Protein AF-A0A1Q5ZTA5-F1 (afdb_monomer_lite)

Foldseek 3Di:
DCVLCVQLVHHCVVVVCCVVVNDAQDLSSLCSVCVVPVHHSVVRVVVRVVVVVVVVVVPDDCPPPDDPDDPPDD

Radius of gyration: 17.3 Å; chains: 1; bounding box: 44×34×30 Å

InterPro domains:
  IPR001387 Cro/C1-type, helix-turn-helix domain [PS50943] (3-44)
  IPR001387 Cro/C1-type, helix-turn-helix domain [cd00093] (3-44)
  IPR010982 Lambda repressor-like, DNA-binding domain superfamily [G3DSA:1.10.260.40] (2-70)
  IPR010982 Lambda repressor-like, DNA-binding domain superfamily [SSF47413] (3-67)
  IPR013430 Toxin-antitoxin system, antidote protein, HigA [PTHR36924] (3-64)
  IPR013430 Toxin-antitoxin system, antidote protein, HigA [TIGR02607] (3-58)

Secondary structure (DSSP, 8-state):
-HHHHHHTT--HHHHHHHHTTSSPPPHHHHHHHHHHTTS-HHHHHHHHHHHHHHHHTTT---TTPPP-------

Sequence (74 aa):
MLQVASGLGTTRKTLSPIINGKQSVTPEMALRLGPAFNTTAEFWMHAQENYDLAIARKKVDVKQVKVFWHPQVA

Organism: NCBI:txid1302689

pLDDT: mean 93.02, std 8.04, range [50.91, 98.44]

Structure (mmCIF, N/CA/C/O backbone):
data_AF-A0A1Q5ZTA5-F1
#
_entry.id   AF-A0A1Q5ZTA5-F1
#
loop_
_atom_site.group_PDB
_atom_site.id
_atom_site.type_symbol
_atom_site.label_atom_id
_atom_site.label_alt_id
_atom_site.label_comp_id
_atom_site.label_asym_id
_atom_site.label_entity_id
_atom_site.label_seq_id
_atom_site.pdbx_PDB_ins_code
_atom_site.Cartn_x
_atom_site.Cartn_y
_atom_site.Cartn_z
_atom_site.occupancy
_atom_site.B_iso_or_equiv
_atom_site.auth_seq_id
_atom_site.auth_comp_id
_atom_site.auth_asym_id
_atom_site.auth_atom_id
_atom_site.pdbx_PDB_model_num
ATOM 1 N N . MET A 1 1 ? -14.712 14.486 0.075 1.00 72.38 1 MET A N 1
ATOM 2 C CA . MET A 1 1 ? -14.701 13.014 0.285 1.00 72.38 1 MET A CA 1
ATOM 3 C C . MET A 1 1 ? -15.871 12.301 -0.400 1.00 72.38 1 MET A C 1
ATOM 5 O O . MET A 1 1 ? -15.611 11.312 -1.064 1.00 72.38 1 MET A O 1
ATOM 9 N N . LEU A 1 2 ? -17.126 12.772 -0.293 1.00 81.75 2 LEU A N 1
ATOM 10 C CA . LEU A 1 2 ? -18.275 12.126 -0.964 1.00 81.75 2 LEU A CA 1
ATOM 11 C C . LEU A 1 2 ? -18.172 12.124 -2.501 1.00 81.75 2 LEU A C 1
ATOM 13 O O . LEU A 1 2 ? -18.378 11.083 -3.109 1.00 81.75 2 LEU A O 1
ATOM 17 N N . GLN A 1 3 ? -17.780 13.248 -3.113 1.00 88.50 3 GLN A N 1
ATOM 18 C CA . GLN A 1 3 ? -17.563 13.345 -4.567 1.00 88.50 3 GLN A CA 1
ATOM 19 C C . GLN A 1 3 ? -16.486 12.368 -5.061 1.00 88.50 3 GLN A C 1
ATOM 21 O O . GLN A 1 3 ? -16.694 11.676 -6.046 1.00 88.50 3 GLN A O 1
ATOM 26 N N . VAL A 1 4 ? -15.372 12.255 -4.327 1.00 88.06 4 VAL A N 1
ATOM 27 C CA . VAL A 1 4 ? -14.277 11.323 -4.647 1.00 88.06 4 VAL A CA 1
ATOM 28 C C . VAL A 1 4 ? -14.728 9.870 -4.487 1.00 88.06 4 VAL A C 1
ATOM 30 O O . VAL A 1 4 ? -14.470 9.053 -5.358 1.00 88.06 4 VAL A O 1
ATOM 33 N N . ALA A 1 5 ? -15.452 9.545 -3.410 1.00 90.19 5 ALA A N 1
ATOM 34 C CA . ALA A 1 5 ? -15.999 8.204 -3.221 1.00 90.19 5 ALA A CA 1
ATOM 35 C C . ALA A 1 5 ? -16.956 7.818 -4.364 1.00 90.19 5 ALA A C 1
ATOM 37 O O . ALA A 1 5 ? -16.821 6.735 -4.925 1.00 90.19 5 ALA A O 1
ATOM 38 N N . SER A 1 6 ? -17.848 8.733 -4.759 1.00 91.50 6 SER A N 1
ATOM 39 C CA . SER A 1 6 ? -18.759 8.542 -5.893 1.00 91.50 6 SER A CA 1
ATOM 40 C C . SER A 1 6 ? -18.005 8.357 -7.215 1.00 91.50 6 SER A C 1
ATOM 42 O O . SER A 1 6 ? -18.269 7.401 -7.938 1.00 91.50 6 SER A O 1
ATOM 44 N N . GLY A 1 7 ? -17.007 9.205 -7.497 1.00 92.81 7 GLY A N 1
ATOM 45 C CA . GLY A 1 7 ? -16.172 9.099 -8.700 1.00 92.81 7 GLY A CA 1
ATOM 46 C C . GLY A 1 7 ? -15.359 7.801 -8.778 1.00 92.81 7 GLY A C 1
ATOM 47 O O . GLY A 1 7 ? -15.107 7.299 -9.865 1.00 92.81 7 GLY A O 1
ATOM 48 N N . LEU A 1 8 ? -15.015 7.214 -7.630 1.00 93.19 8 LEU A N 1
ATOM 49 C CA . LEU A 1 8 ? -14.354 5.908 -7.522 1.00 93.19 8 LEU A CA 1
ATOM 50 C C . LEU A 1 8 ? -15.346 4.725 -7.471 1.00 93.19 8 LEU A C 1
ATOM 52 O O . LEU A 1 8 ? -14.938 3.582 -7.240 1.00 93.19 8 LEU A O 1
ATOM 56 N N . GLY A 1 9 ? -16.655 4.969 -7.600 1.00 93.44 9 GLY A N 1
ATOM 57 C CA . GLY A 1 9 ? -17.695 3.939 -7.489 1.00 93.44 9 GLY A CA 1
ATOM 58 C C . GLY A 1 9 ? -17.701 3.219 -6.133 1.00 93.44 9 GLY A C 1
ATOM 59 O O . GLY A 1 9 ? -17.969 2.018 -6.062 1.00 93.44 9 GLY A O 1
ATOM 60 N N . THR A 1 10 ? -17.308 3.901 -5.054 1.00 93.50 10 THR A N 1
ATOM 61 C CA . THR A 1 10 ? -17.181 3.338 -3.702 1.00 93.50 10 THR A CA 1
ATOM 62 C C . THR A 1 10 ? -17.943 4.167 -2.671 1.00 93.50 10 THR A C 1
ATOM 64 O O . THR A 1 10 ? -18.443 5.258 -2.943 1.00 93.50 10 THR A O 1
ATOM 67 N N . THR A 1 11 ? -18.038 3.663 -1.444 1.00 93.50 11 THR A N 1
ATOM 68 C CA . THR A 1 11 ? -18.681 4.395 -0.351 1.00 93.50 11 THR A CA 1
ATOM 69 C C . THR A 1 11 ? -17.666 5.238 0.412 1.00 93.50 11 THR A C 1
ATOM 71 O O . THR A 1 11 ? -16.489 4.889 0.530 1.00 93.50 11 THR A O 1
ATOM 74 N N . ARG A 1 12 ? -18.129 6.323 1.046 1.00 92.12 12 ARG A N 1
ATOM 75 C CA . ARG A 1 12 ? -17.312 7.064 2.023 1.00 92.12 12 ARG A CA 1
ATOM 76 C C . ARG A 1 12 ? -16.801 6.150 3.141 1.00 92.12 12 ARG A C 1
ATOM 78 O O . ARG A 1 12 ? -15.687 6.347 3.613 1.00 92.12 12 ARG A O 1
ATOM 85 N N . LYS A 1 13 ? -17.607 5.167 3.556 1.00 93.62 13 LYS A N 1
ATOM 86 C CA . LYS A 1 13 ? -17.263 4.209 4.613 1.00 93.62 13 LYS A CA 1
ATOM 87 C C . LYS A 1 13 ? -16.056 3.350 4.226 1.00 93.62 13 LYS A C 1
ATOM 89 O O . LYS A 1 13 ? -15.246 3.054 5.091 1.00 93.62 13 LYS A O 1
ATOM 94 N N . THR A 1 14 ? -15.920 3.017 2.942 1.00 92.31 14 THR A N 1
ATOM 95 C CA . THR A 1 14 ? -14.772 2.290 2.381 1.00 92.31 14 THR A CA 1
ATOM 96 C C . THR A 1 14 ? -13.571 3.209 2.163 1.00 92.31 14 THR A C 1
ATOM 98 O O . THR A 1 14 ? -12.453 2.861 2.518 1.00 92.31 14 THR A O 1
ATOM 101 N N . LEU A 1 15 ? -13.785 4.408 1.614 1.00 93.06 15 LEU A N 1
ATOM 102 C CA . LEU A 1 15 ? -12.688 5.321 1.275 1.00 93.06 15 LEU A CA 1
ATOM 103 C C . LEU A 1 15 ? -12.048 5.980 2.511 1.00 93.06 15 LEU A C 1
ATOM 105 O O . LEU A 1 15 ? -10.846 6.230 2.538 1.00 93.06 15 LEU A O 1
ATOM 109 N N . SER A 1 16 ? -12.836 6.270 3.548 1.00 95.31 16 SER A N 1
ATOM 110 C CA . SER A 1 16 ? -12.358 6.962 4.748 1.00 95.31 16 SER A CA 1
ATOM 111 C C . SER A 1 16 ? -11.234 6.234 5.501 1.00 95.31 16 SER A C 1
ATOM 113 O O . SER A 1 16 ? -10.257 6.904 5.834 1.00 95.31 16 SER A O 1
ATOM 115 N N . PRO A 1 17 ? -11.321 4.928 5.819 1.00 95.88 17 PRO A N 1
ATOM 116 C CA . PRO A 1 17 ? -10.232 4.231 6.497 1.00 95.88 17 PRO A CA 1
ATOM 117 C C . PRO A 1 17 ? -8.971 4.134 5.632 1.00 95.88 17 PRO A C 1
ATOM 119 O O . PRO A 1 17 ? -7.885 4.219 6.193 1.00 95.88 17 PRO A O 1
ATOM 122 N N . ILE A 1 18 ? -9.097 4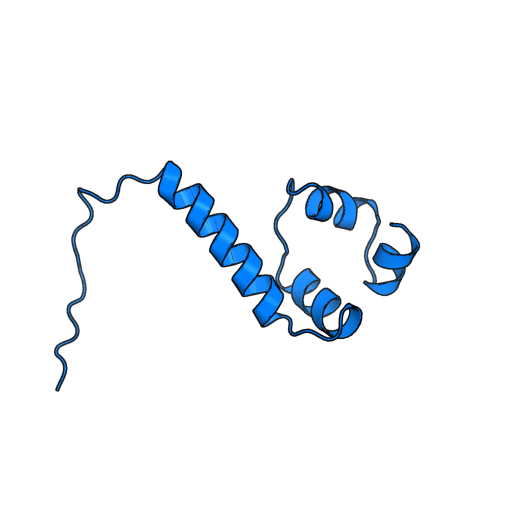.055 4.303 1.00 94.94 18 ILE A N 1
ATOM 123 C CA . ILE A 1 18 ? -7.952 4.061 3.377 1.00 94.94 18 ILE A CA 1
ATOM 124 C C . ILE A 1 18 ? -7.211 5.402 3.446 1.00 94.94 18 ILE A C 1
ATOM 126 O O . ILE A 1 18 ? -6.010 5.432 3.693 1.00 94.94 18 ILE A O 1
ATOM 130 N N . ILE A 1 19 ? -7.931 6.526 3.335 1.00 92.00 19 ILE A N 1
ATOM 131 C CA . ILE A 1 19 ? -7.339 7.876 3.448 1.00 92.00 19 ILE A CA 1
ATOM 132 C C . ILE A 1 19 ? -6.669 8.085 4.813 1.00 92.00 19 ILE A C 1
ATOM 134 O O . ILE A 1 19 ? -5.646 8.753 4.913 1.00 92.00 19 ILE A O 1
ATOM 138 N N . ASN A 1 20 ? -7.240 7.504 5.868 1.00 94.81 20 ASN A N 1
ATOM 139 C CA . ASN A 1 20 ? -6.701 7.601 7.222 1.00 94.81 20 ASN A CA 1
ATOM 140 C C . ASN A 1 20 ? -5.585 6.577 7.513 1.00 94.81 20 ASN A C 1
ATOM 142 O O . ASN A 1 20 ? -5.188 6.453 8.671 1.00 94.81 20 ASN A O 1
ATOM 146 N N . GLY A 1 21 ? -5.130 5.802 6.520 1.00 92.19 21 GLY A N 1
ATOM 147 C CA . GLY A 1 21 ? -4.098 4.772 6.693 1.00 92.19 21 GLY A CA 1
ATOM 148 C C . GLY A 1 21 ? -4.502 3.628 7.631 1.00 92.19 21 GLY A C 1
ATOM 149 O O . GLY A 1 21 ? -3.648 2.926 8.161 1.00 92.19 21 GLY A O 1
ATOM 150 N N . LYS A 1 22 ? -5.805 3.455 7.882 1.00 94.94 22 LYS A N 1
ATOM 151 C CA . LYS A 1 22 ? -6.371 2.395 8.734 1.00 94.94 22 LYS A CA 1
ATOM 152 C C . LYS A 1 22 ? -6.729 1.134 7.949 1.00 94.94 22 LYS A C 1
ATOM 154 O O . LYS A 1 22 ? -7.019 0.109 8.555 1.00 94.94 22 LYS A O 1
ATOM 159 N N . GLN A 1 23 ? -6.757 1.224 6.623 1.00 95.75 23 GLN A N 1
ATOM 160 C CA . GLN A 1 23 ? -6.998 0.110 5.718 1.00 95.75 23 GLN A CA 1
ATOM 161 C C . GLN A 1 23 ? -6.077 0.239 4.507 1.00 95.75 23 GLN A C 1
ATOM 163 O O . GLN A 1 23 ? -5.868 1.344 4.010 1.00 95.75 23 GLN A O 1
ATOM 168 N N . SER A 1 24 ? -5.554 -0.890 4.038 1.00 96.62 24 SER A N 1
ATOM 169 C CA . SER A 1 24 ? -4.724 -0.955 2.839 1.00 96.62 24 SER A CA 1
ATOM 170 C C . SER A 1 24 ? -5.521 -0.637 1.573 1.00 96.62 24 SER A C 1
ATOM 172 O O . SER A 1 24 ? -6.725 -0.904 1.485 1.00 96.62 24 SER A O 1
ATOM 174 N N . VAL A 1 25 ? -4.834 -0.114 0.562 1.00 97.50 25 VAL A N 1
ATOM 175 C CA . VAL A 1 25 ? -5.356 -0.059 -0.806 1.00 97.50 25 VAL A CA 1
ATOM 176 C C . VAL A 1 25 ? -5.441 -1.491 -1.343 1.00 97.50 25 VAL A C 1
ATOM 178 O O . VAL A 1 25 ? -4.435 -2.191 -1.406 1.00 97.50 25 VAL A O 1
ATOM 181 N N . THR A 1 26 ? -6.643 -1.943 -1.707 1.00 96.88 26 THR A N 1
ATOM 182 C CA . THR A 1 26 ? -6.842 -3.258 -2.344 1.00 96.88 26 THR A CA 1
ATOM 183 C C . THR A 1 26 ? -6.613 -3.171 -3.858 1.00 96.88 26 THR A C 1
ATOM 185 O O . THR A 1 26 ? -6.725 -2.072 -4.414 1.00 96.88 26 THR A O 1
ATOM 188 N N . PRO A 1 27 ? -6.376 -4.295 -4.561 1.00 97.88 27 PRO A N 1
ATOM 189 C CA . PRO A 1 27 ? -6.266 -4.302 -6.021 1.00 97.88 27 PRO A CA 1
ATOM 190 C C . PRO A 1 27 ? -7.483 -3.686 -6.732 1.00 97.88 27 PRO A C 1
ATOM 192 O O . PRO A 1 27 ? -7.329 -2.907 -7.671 1.00 97.88 27 PRO A O 1
ATOM 195 N N . GLU A 1 28 ? -8.704 -3.944 -6.254 1.00 97.38 28 GLU A N 1
ATOM 196 C CA . GLU A 1 28 ? -9.925 -3.357 -6.821 1.00 97.38 28 GLU A CA 1
ATOM 197 C C . GLU A 1 28 ? -9.978 -1.841 -6.620 1.00 97.38 28 GLU A C 1
ATOM 199 O O . GLU A 1 28 ? -10.498 -1.121 -7.474 1.00 97.38 28 GLU A O 1
ATOM 204 N N . MET A 1 29 ? -9.456 -1.340 -5.495 1.00 97.50 29 MET A N 1
ATOM 205 C CA . MET A 1 29 ? -9.335 0.097 -5.262 1.00 97.50 29 MET A CA 1
ATOM 206 C C . MET A 1 29 ? -8.251 0.708 -6.150 1.00 97.50 29 MET A C 1
ATOM 208 O O . MET A 1 29 ? -8.486 1.756 -6.741 1.00 97.50 29 MET A O 1
ATOM 212 N N . ALA A 1 30 ? -7.108 0.042 -6.312 1.00 97.94 30 ALA A N 1
ATOM 213 C CA . ALA A 1 30 ? -6.040 0.478 -7.207 1.00 97.94 30 ALA A CA 1
ATOM 214 C C . ALA A 1 30 ? -6.528 0.618 -8.664 1.00 97.94 30 ALA A C 1
ATOM 216 O O . ALA A 1 30 ? -6.270 1.641 -9.300 1.00 97.94 30 ALA A O 1
ATOM 217 N N . LEU A 1 31 ? -7.326 -0.340 -9.155 1.00 98.19 31 LEU A N 1
ATOM 218 C CA . LEU A 1 31 ? -7.966 -0.277 -10.479 1.00 98.19 31 LEU A CA 1
ATOM 219 C C . LEU A 1 31 ? -8.909 0.924 -10.647 1.00 98.19 31 LEU A C 1
ATOM 221 O O . LEU A 1 31 ? -9.069 1.425 -11.756 1.00 98.19 31 LEU A O 1
ATOM 225 N N . ARG A 1 32 ? -9.522 1.411 -9.562 1.00 97.12 32 ARG A N 1
ATOM 226 C CA . ARG A 1 32 ? -10.374 2.616 -9.579 1.00 97.12 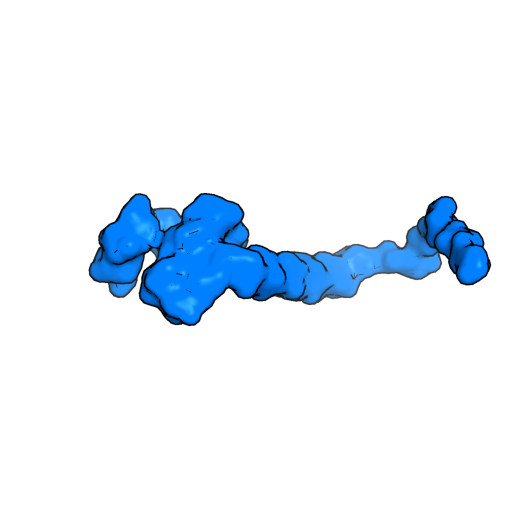32 ARG A CA 1
ATOM 227 C C . ARG A 1 32 ? -9.548 3.897 -9.489 1.00 97.12 32 ARG A C 1
ATOM 229 O O . ARG A 1 32 ? -9.865 4.880 -10.152 1.00 97.12 32 ARG A O 1
ATOM 236 N N . LEU A 1 33 ? -8.496 3.889 -8.670 1.00 97.12 33 LEU A N 1
ATOM 237 C CA . LEU A 1 33 ? -7.622 5.040 -8.441 1.00 97.12 33 LEU A CA 1
ATOM 238 C C . LEU A 1 33 ? -6.794 5.401 -9.684 1.00 97.12 33 LEU A C 1
ATOM 240 O O . LEU A 1 33 ? -6.589 6.586 -9.934 1.00 97.12 33 LEU A O 1
ATOM 244 N N . GLY A 1 34 ? -6.376 4.412 -10.479 1.00 97.81 34 GLY A N 1
ATOM 245 C CA . GLY A 1 34 ? -5.642 4.615 -11.734 1.00 97.81 34 GLY A CA 1
ATOM 246 C C . GLY A 1 34 ? -6.287 5.668 -12.650 1.00 97.81 34 GLY A C 1
ATOM 247 O O . GLY A 1 34 ? -5.761 6.781 -12.757 1.00 97.81 34 GLY A O 1
ATOM 248 N N . PRO A 1 35 ? -7.456 5.384 -13.256 1.00 97.06 35 PRO A N 1
ATOM 249 C CA . PRO A 1 35 ? -8.140 6.337 -14.128 1.00 97.06 35 PRO A CA 1
ATOM 250 C C . PRO A 1 35 ? -8.604 7.603 -13.394 1.00 97.06 35 PRO A C 1
ATOM 252 O O . PRO A 1 35 ? -8.581 8.681 -13.980 1.00 97.06 35 PRO A O 1
ATOM 255 N N . ALA A 1 36 ? -8.980 7.512 -12.112 1.00 95.56 36 ALA A N 1
ATOM 256 C CA . ALA A 1 36 ? -9.443 8.673 -11.349 1.00 95.56 36 ALA A CA 1
ATOM 257 C C . ALA A 1 36 ? -8.357 9.741 -11.122 1.00 95.56 36 ALA A C 1
ATOM 259 O O . ALA A 1 36 ? -8.687 10.914 -10.952 1.00 95.56 36 ALA A O 1
ATOM 260 N N . PHE A 1 37 ? -7.081 9.346 -11.121 1.00 95.44 37 PHE A N 1
ATOM 261 C CA . PHE A 1 37 ? -5.945 10.241 -10.880 1.00 95.44 37 PHE A CA 1
ATOM 262 C C . PHE A 1 37 ? -4.944 10.293 -12.040 1.00 95.44 37 PHE A C 1
ATOM 264 O O . PHE A 1 37 ? -3.853 10.828 -11.865 1.00 95.44 37 PHE A O 1
ATOM 271 N N . ASN A 1 38 ? -5.299 9.769 -13.219 1.00 97.12 38 ASN A N 1
ATOM 272 C CA . ASN A 1 38 ? -4.405 9.678 -14.380 1.00 97.12 38 ASN A CA 1
ATOM 273 C C . ASN A 1 38 ? -3.068 8.971 -14.052 1.00 97.12 38 ASN A C 1
ATOM 275 O O . ASN A 1 38 ? -1.979 9.454 -14.355 1.00 97.12 38 ASN A O 1
ATOM 279 N N . THR A 1 39 ? -3.178 7.830 -13.374 1.00 97.56 39 THR A N 1
ATOM 280 C CA . THR A 1 39 ? -2.082 6.945 -12.944 1.00 97.56 39 THR A CA 1
ATOM 281 C C . THR A 1 39 ? -2.410 5.497 -13.326 1.00 97.56 39 THR A C 1
ATOM 283 O O . THR A 1 39 ? -3.400 5.241 -14.012 1.00 97.56 39 THR A O 1
ATOM 286 N N . THR A 1 40 ? -1.609 4.529 -12.877 1.00 98.44 40 THR A N 1
ATOM 287 C CA . THR A 1 40 ? -1.863 3.098 -13.099 1.00 98.44 40 THR A CA 1
ATOM 288 C C . THR A 1 40 ? -2.226 2.386 -11.796 1.00 98.44 40 THR A C 1
ATOM 290 O O . THR A 1 40 ? -1.922 2.874 -10.706 1.00 98.44 40 THR A O 1
ATOM 293 N N . ALA A 1 41 ? -2.884 1.229 -11.878 1.00 98.25 41 ALA A N 1
ATOM 294 C CA . ALA A 1 41 ? -3.188 0.433 -10.687 1.00 98.25 41 ALA A CA 1
ATOM 295 C C . ALA A 1 41 ? -1.900 -0.072 -10.013 1.00 98.25 41 ALA A C 1
ATOM 297 O O . ALA A 1 41 ? -1.790 -0.079 -8.788 1.00 98.25 41 ALA A O 1
ATOM 298 N N . GLU A 1 42 ? -0.896 -0.417 -10.816 1.00 98.44 42 GLU A N 1
ATOM 299 C CA . GLU A 1 42 ? 0.426 -0.865 -10.384 1.00 98.44 42 GLU A CA 1
ATOM 300 C C . GLU A 1 42 ? 1.117 0.202 -9.536 1.00 98.44 42 GLU A C 1
ATOM 302 O O . GLU A 1 42 ? 1.678 -0.125 -8.496 1.00 98.44 42 GLU A O 1
ATOM 307 N N . PHE A 1 43 ? 1.010 1.484 -9.906 1.00 98.31 43 PHE A N 1
ATOM 308 C CA . PHE A 1 43 ? 1.540 2.584 -9.096 1.00 98.31 43 PHE A CA 1
ATOM 309 C C . PHE A 1 43 ? 0.993 2.550 -7.659 1.00 98.31 43 PHE A C 1
ATOM 311 O O . PHE A 1 43 ? 1.756 2.629 -6.694 1.00 98.31 43 PHE A O 1
ATOM 318 N N . TRP A 1 44 ? -0.322 2.377 -7.505 1.00 97.88 44 TRP A N 1
ATOM 319 C CA . TRP A 1 44 ? -0.965 2.306 -6.192 1.00 97.88 44 TRP A CA 1
ATOM 320 C C . TRP A 1 44 ? -0.608 1.028 -5.430 1.00 97.88 44 TRP A C 1
ATOM 322 O O . TRP A 1 44 ? -0.390 1.083 -4.219 1.00 97.88 44 TRP A O 1
ATOM 332 N N . MET A 1 45 ? -0.497 -0.104 -6.127 1.00 98.38 45 MET A N 1
ATOM 333 C CA . MET A 1 45 ? -0.072 -1.365 -5.517 1.00 98.38 45 MET A CA 1
ATOM 334 C C . MET A 1 45 ? 1.376 -1.304 -5.030 1.00 98.38 45 MET A C 1
ATOM 336 O O . MET A 1 45 ? 1.646 -1.715 -3.905 1.00 98.38 45 MET A O 1
ATOM 340 N N . HIS A 1 46 ? 2.289 -0.718 -5.805 1.00 98.31 46 HIS A N 1
ATOM 341 C CA . HIS A 1 46 ? 3.673 -0.515 -5.381 1.00 98.31 46 HIS A CA 1
ATOM 342 C C . HIS A 1 46 ? 3.772 0.432 -4.185 1.00 98.31 46 HIS A C 1
ATOM 344 O O . HIS A 1 46 ? 4.572 0.202 -3.280 1.00 98.31 46 HIS A O 1
ATOM 350 N N . ALA A 1 47 ? 2.950 1.484 -4.130 1.00 97.00 47 ALA A N 1
ATOM 351 C CA . ALA A 1 47 ? 2.898 2.361 -2.963 1.00 97.00 47 ALA A CA 1
ATOM 352 C C . ALA A 1 47 ? 2.462 1.601 -1.696 1.00 97.00 47 ALA A C 1
ATOM 354 O O . ALA A 1 47 ? 3.085 1.757 -0.642 1.00 97.00 47 ALA A O 1
ATOM 355 N N . GLN A 1 48 ? 1.437 0.749 -1.808 1.00 97.81 48 GLN A N 1
ATOM 356 C CA . GLN A 1 48 ? 0.962 -0.093 -0.709 1.00 97.81 48 GLN A CA 1
ATOM 357 C C . GLN A 1 48 ? 2.019 -1.122 -0.282 1.00 97.81 48 GLN A C 1
ATOM 359 O O . GLN A 1 48 ? 2.330 -1.220 0.903 1.00 97.81 48 GLN A O 1
ATOM 364 N N . GLU A 1 49 ? 2.624 -1.827 -1.237 1.00 98.06 49 GLU A N 1
ATOM 365 C CA . GLU A 1 49 ? 3.685 -2.808 -0.991 1.00 98.06 49 GLU A CA 1
ATOM 366 C C . GLU A 1 49 ? 4.885 -2.172 -0.277 1.00 98.06 49 GLU A C 1
ATOM 368 O O . GLU A 1 49 ? 5.363 -2.687 0.735 1.00 98.06 49 GLU A O 1
ATOM 373 N N . ASN A 1 50 ? 5.338 -1.010 -0.753 1.00 97.81 50 ASN A N 1
ATOM 374 C CA . ASN A 1 50 ? 6.439 -0.275 -0.137 1.00 97.81 50 ASN A CA 1
ATOM 375 C C . ASN A 1 50 ? 6.121 0.125 1.308 1.00 97.81 50 ASN A C 1
ATOM 377 O O . ASN A 1 50 ? 6.982 0.007 2.186 1.00 97.81 50 ASN A O 1
ATOM 381 N N . TYR A 1 51 ? 4.893 0.580 1.570 1.00 96.50 51 TYR A N 1
ATOM 382 C CA . TYR A 1 51 ? 4.437 0.896 2.921 1.00 96.50 51 TYR A CA 1
ATOM 383 C C . TYR A 1 51 ? 4.440 -0.348 3.819 1.00 96.50 51 TYR A C 1
ATOM 385 O O . TYR A 1 51 ? 5.025 -0.322 4.906 1.00 96.50 51 TYR A O 1
ATOM 393 N N . ASP A 1 52 ? 3.853 -1.450 3.355 1.00 96.56 52 ASP A N 1
ATOM 394 C CA . ASP A 1 52 ? 3.748 -2.690 4.125 1.00 96.56 52 ASP A CA 1
ATOM 395 C C . ASP A 1 52 ? 5.130 -3.274 4.436 1.00 96.56 52 ASP A C 1
ATOM 397 O O . ASP A 1 52 ? 5.409 -3.634 5.585 1.00 96.56 52 ASP A O 1
ATOM 401 N N . LEU A 1 53 ? 6.046 -3.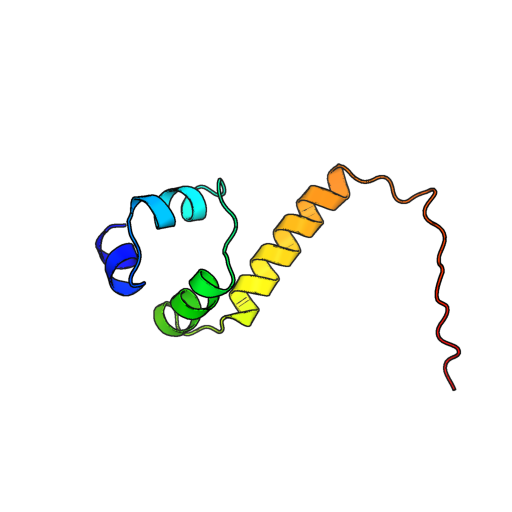266 3.462 1.00 97.88 53 LEU A N 1
ATOM 402 C CA . LEU A 1 53 ? 7.442 -3.655 3.663 1.00 97.88 53 LEU A CA 1
ATOM 403 C C . LEU A 1 53 ? 8.149 -2.743 4.669 1.00 97.88 53 LEU A C 1
ATOM 405 O O . LEU A 1 53 ? 8.884 -3.237 5.526 1.00 97.88 53 LEU A O 1
ATOM 409 N N . ALA A 1 54 ? 7.941 -1.425 4.613 1.00 97.00 54 ALA A N 1
ATOM 410 C CA . ALA A 1 54 ? 8.542 -0.491 5.566 1.00 97.00 54 ALA A CA 1
ATOM 411 C C . ALA A 1 54 ? 8.062 -0.738 7.006 1.00 97.00 54 ALA A C 1
ATOM 413 O O . ALA A 1 54 ? 8.857 -0.652 7.948 1.00 97.00 54 ALA A O 1
ATOM 414 N N . ILE A 1 55 ? 6.784 -1.079 7.195 1.00 96.38 55 ILE A N 1
ATOM 415 C CA . ILE A 1 55 ? 6.240 -1.467 8.503 1.00 96.38 55 ILE A CA 1
ATOM 416 C C . ILE A 1 55 ? 6.778 -2.836 8.939 1.00 96.38 55 ILE A C 1
ATOM 418 O O . ILE A 1 55 ? 7.171 -2.990 10.099 1.00 96.38 55 ILE A O 1
ATOM 422 N N . ALA A 1 56 ? 6.844 -3.816 8.035 1.00 97.00 56 ALA A N 1
ATOM 423 C CA . ALA A 1 56 ? 7.346 -5.158 8.325 1.00 97.00 56 ALA A CA 1
ATOM 424 C C . ALA A 1 56 ? 8.829 -5.151 8.722 1.00 97.00 56 ALA A C 1
ATOM 426 O O . ALA A 1 56 ? 9.201 -5.794 9.703 1.00 97.00 56 ALA A O 1
ATOM 427 N N . ARG A 1 57 ? 9.663 -4.345 8.051 1.00 96.69 57 ARG A N 1
ATOM 428 C CA . ARG A 1 57 ? 11.097 -4.174 8.365 1.00 96.69 57 ARG A CA 1
ATOM 429 C C . ARG A 1 57 ? 11.364 -3.732 9.806 1.00 96.69 57 ARG A C 1
ATOM 431 O O . ARG A 1 57 ? 12.434 -4.00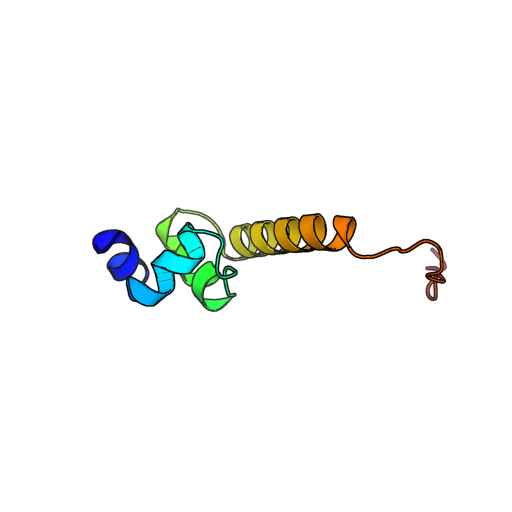4 10.330 1.00 96.69 57 ARG A O 1
ATOM 438 N N . LYS A 1 58 ? 10.408 -3.060 10.455 1.00 96.62 58 LYS A N 1
ATOM 439 C CA . LYS A 1 58 ? 10.528 -2.641 11.864 1.00 96.62 58 LYS A CA 1
ATOM 440 C C . LYS A 1 58 ? 10.213 -3.760 12.860 1.00 96.62 58 LYS A C 1
ATOM 442 O O . LYS A 1 58 ? 10.521 -3.616 14.036 1.00 96.62 58 LYS A O 1
ATOM 447 N N . LYS A 1 59 ? 9.542 -4.824 12.414 1.00 96.00 59 LYS A N 1
ATOM 448 C CA . LYS A 1 59 ? 8.996 -5.888 13.269 1.00 96.00 59 LYS A CA 1
ATOM 449 C C . LYS A 1 59 ? 9.676 -7.237 13.050 1.00 96.00 59 LYS A C 1
ATOM 451 O O . LYS A 1 59 ? 9.740 -8.034 13.977 1.00 96.00 59 LYS A O 1
ATOM 456 N N . VAL A 1 60 ? 10.137 -7.506 11.831 1.00 96.00 60 VAL A N 1
ATOM 457 C CA . VAL A 1 60 ? 10.708 -8.797 11.439 1.00 96.00 60 VAL A CA 1
ATOM 458 C C . VAL A 1 60 ? 12.227 -8.758 11.598 1.00 96.00 60 VAL A C 1
ATOM 460 O O . VAL A 1 60 ? 12.898 -7.988 10.913 1.00 96.00 60 VAL A O 1
ATOM 463 N N . ASP A 1 61 ? 12.771 -9.610 12.472 1.00 94.62 61 ASP A N 1
ATOM 464 C CA . ASP A 1 61 ? 14.213 -9.865 12.541 1.00 94.62 61 ASP A CA 1
ATOM 465 C C . ASP A 1 61 ? 14.594 -10.956 11.532 1.00 94.62 61 ASP A C 1
ATOM 467 O O . ASP A 1 61 ? 14.150 -12.101 11.623 1.00 94.62 61 ASP A O 1
ATOM 471 N N . VAL A 1 62 ? 15.423 -10.588 10.557 1.00 94.75 62 VAL A N 1
ATOM 472 C CA . VAL A 1 62 ? 15.861 -11.475 9.473 1.00 94.75 62 VAL A CA 1
ATOM 473 C C . VAL A 1 62 ? 17.233 -12.107 9.723 1.00 94.75 62 VAL A C 1
ATOM 475 O O . VAL A 1 62 ? 17.702 -12.869 8.883 1.00 94.75 62 VAL A O 1
ATOM 478 N N . LYS A 1 63 ? 17.889 -11.849 10.866 1.00 93.69 63 LYS A N 1
ATOM 479 C CA . LYS A 1 63 ? 19.265 -12.321 11.139 1.00 93.69 63 LYS A CA 1
ATOM 480 C C . LYS A 1 63 ? 19.436 -13.838 11.070 1.00 93.69 63 LYS A C 1
ATOM 482 O O . LYS A 1 63 ? 20.515 -14.310 10.734 1.00 93.69 63 LYS A O 1
ATOM 487 N N . GLN A 1 64 ? 18.394 -14.591 11.416 1.00 93.25 64 GLN A N 1
ATOM 488 C CA . GLN A 1 64 ? 18.416 -16.060 11.432 1.00 93.25 64 GLN A CA 1
ATOM 489 C C . GLN A 1 64 ? 17.822 -16.683 10.159 1.00 93.25 64 GLN A C 1
ATOM 491 O O . GLN A 1 64 ? 17.722 -17.907 10.053 1.00 93.25 64 GLN A O 1
ATOM 496 N N . VAL A 1 65 ? 17.404 -15.862 9.190 1.00 93.25 65 VAL A N 1
ATOM 497 C CA . VAL A 1 65 ? 16.815 -16.345 7.940 1.00 93.25 65 VAL A CA 1
ATOM 498 C C . VAL A 1 65 ? 17.924 -16.877 7.037 1.00 93.25 65 VAL A C 1
ATOM 500 O O . VAL A 1 65 ? 18.884 -16.179 6.719 1.00 93.25 65 VAL A O 1
ATOM 503 N N . LYS A 1 66 ? 17.784 -18.135 6.614 1.00 94.19 66 LYS A N 1
ATOM 504 C CA . LYS A 1 66 ? 18.715 -18.793 5.691 1.00 94.19 66 LYS A CA 1
ATOM 505 C C . LYS A 1 66 ? 18.310 -18.511 4.246 1.00 94.19 66 LYS A C 1
ATOM 507 O O . LYS A 1 66 ? 17.129 -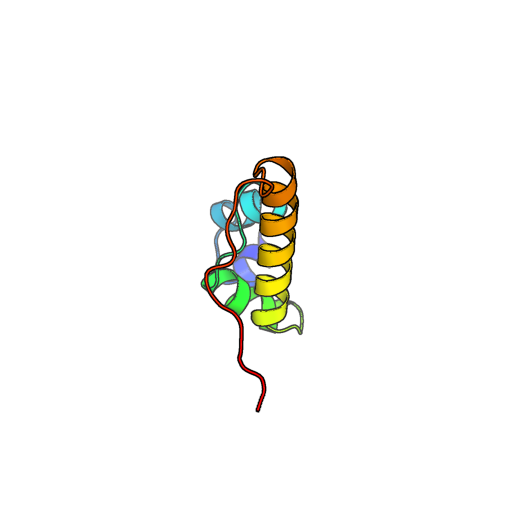18.567 3.909 1.00 94.19 66 LYS A O 1
ATOM 512 N N . VAL A 1 67 ? 19.291 -18.255 3.383 1.00 91.12 67 VAL A N 1
ATOM 513 C CA . VAL A 1 67 ? 19.067 -18.146 1.936 1.00 91.12 67 VAL A CA 1
ATOM 514 C C . VAL A 1 67 ? 18.892 -19.551 1.359 1.00 91.12 67 VAL A C 1
ATOM 516 O O . VAL A 1 67 ? 19.812 -20.363 1.420 1.00 91.12 67 VAL A O 1
ATOM 519 N N . PHE A 1 68 ? 17.712 -19.840 0.807 1.00 88.88 68 PHE A N 1
ATOM 520 C CA . PHE A 1 68 ? 17.394 -21.149 0.216 1.00 88.88 68 PHE A CA 1
ATOM 521 C C . PHE A 1 68 ? 17.697 -21.239 -1.278 1.00 88.88 68 PHE A C 1
ATOM 523 O O . PHE A 1 68 ? 17.815 -22.337 -1.813 1.00 88.88 68 PHE A O 1
ATOM 530 N N . TRP A 1 69 ? 17.826 -20.097 -1.953 1.00 88.38 69 TRP A N 1
ATOM 531 C CA . TRP A 1 69 ? 18.017 -20.050 -3.392 1.00 88.38 69 TRP A CA 1
ATOM 532 C C . TRP A 1 69 ? 19.220 -19.185 -3.746 1.00 88.38 69 TRP A C 1
ATOM 534 O O . TRP A 1 69 ? 19.265 -18.000 -3.421 1.00 88.38 69 TRP A O 1
ATOM 544 N N . HIS A 1 70 ? 20.186 -19.806 -4.415 1.00 77.88 70 HIS A N 1
ATOM 545 C CA . HIS A 1 70 ? 21.266 -19.122 -5.106 1.00 77.88 70 HIS A CA 1
ATOM 546 C C . HIS A 1 70 ? 21.020 -19.315 -6.603 1.00 77.88 70 HIS A C 1
ATOM 548 O O . HIS A 1 70 ? 21.052 -20.462 -7.059 1.00 77.88 70 HIS A O 1
ATOM 554 N N . PRO A 1 71 ? 20.775 -18.248 -7.381 1.00 79.62 71 PRO A N 1
ATOM 555 C CA . PRO A 1 71 ? 20.821 -18.375 -8.825 1.00 79.62 71 PRO A CA 1
ATOM 556 C C . PRO A 1 71 ? 22.244 -18.771 -9.212 1.00 79.62 71 PRO A C 1
ATOM 558 O O . PRO A 1 71 ? 23.182 -18.006 -8.989 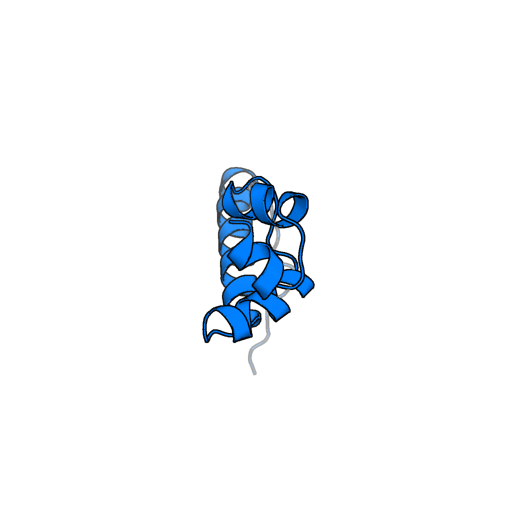1.00 79.62 71 PRO A O 1
ATOM 561 N N . GLN A 1 72 ? 22.414 -19.956 -9.798 1.00 70.62 72 GLN A N 1
ATOM 562 C CA . GLN A 1 72 ? 23.574 -20.198 -10.644 1.00 70.62 72 GLN A CA 1
ATOM 563 C C . GLN A 1 72 ? 23.362 -19.348 -11.891 1.00 70.62 72 GLN A C 1
ATOM 565 O O . GLN A 1 72 ? 22.577 -19.698 -12.769 1.00 70.62 72 GLN A O 1
ATOM 570 N N . VAL A 1 73 ? 23.972 -18.167 -11.899 1.00 66.38 73 VAL A N 1
ATOM 571 C CA . VAL A 1 73 ? 24.030 -17.338 -13.097 1.00 66.38 73 VAL A CA 1
ATOM 572 C C . VAL A 1 73 ? 24.892 -18.106 -14.103 1.00 66.38 73 VAL A C 1
ATOM 574 O O . VAL A 1 73 ? 26.026 -18.462 -13.777 1.00 66.38 73 VAL A O 1
ATOM 577 N N . ALA A 1 74 ? 24.301 -18.435 -15.253 1.00 50.91 74 ALA A N 1
ATOM 578 C CA . ALA A 1 74 ? 24.999 -18.961 -16.425 1.00 50.91 74 ALA A CA 1
ATOM 579 C C . ALA A 1 74 ? 25.859 -17.878 -17.087 1.00 50.91 74 ALA A C 1
ATOM 581 O O . ALA A 1 74 ? 25.462 -16.691 -17.008 1.00 50.91 74 ALA A O 1
#